Protein AF-A0A356VVM4-F1 (afdb_monomer)

Secondary structure (DSSP, 8-state):
--HHHHHHHHHHHHHHHHHHHHHHHHHHTS-HIIIIIISHHHHHHHHHHHHHHHHHHHHHHHHHHHS-GGG--

Structure (mmCIF, N/CA/C/O backbone):
data_AF-A0A356VVM4-F1
#
_entry.id   AF-A0A356VVM4-F1
#
loop_
_atom_sit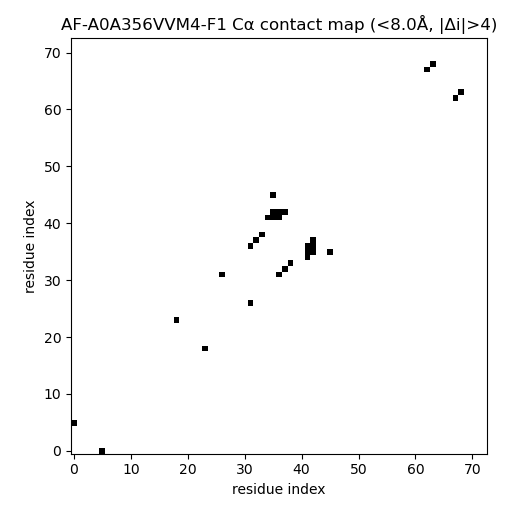e.group_PDB
_atom_site.id
_atom_site.type_symbol
_atom_site.label_atom_id
_atom_site.label_alt_id
_atom_site.label_comp_id
_atom_site.label_asym_id
_atom_site.label_entity_id
_atom_site.label_seq_id
_atom_site.pdbx_PDB_ins_code
_atom_site.Cartn_x
_atom_site.Cartn_y
_atom_site.Cartn_z
_atom_site.occupancy
_atom_site.B_iso_or_equiv
_atom_site.auth_seq_id
_atom_site.auth_comp_id
_atom_site.auth_asym_id
_atom_site.auth_atom_id
_atom_site.pdbx_PDB_model_num
ATOM 1 N N . MET A 1 1 ? 6.375 -5.885 -26.657 1.00 61.72 1 MET A N 1
ATOM 2 C CA . MET A 1 1 ? 5.805 -6.491 -25.437 1.00 61.72 1 MET A CA 1
ATOM 3 C C . MET A 1 1 ? 5.342 -7.872 -25.828 1.00 61.72 1 MET A C 1
ATOM 5 O O . MET A 1 1 ? 4.469 -7.981 -26.682 1.00 61.72 1 MET A O 1
ATOM 9 N N . ASP A 1 2 ? 6.008 -8.896 -25.312 1.00 84.19 2 ASP A N 1
ATOM 10 C CA . ASP A 1 2 ? 5.860 -10.250 -25.833 1.00 84.19 2 ASP A CA 1
ATOM 11 C C . ASP A 1 2 ? 4.599 -10.918 -25.279 1.00 84.19 2 ASP A C 1
ATOM 13 O O . ASP A 1 2 ? 4.121 -10.585 -24.192 1.00 84.19 2 ASP A O 1
ATOM 17 N N . LEU A 1 3 ? 4.054 -11.885 -26.021 1.00 78.75 3 LEU A N 1
ATOM 18 C CA . LEU A 1 3 ? 2.856 -12.642 -25.632 1.00 78.75 3 LEU A CA 1
ATOM 19 C C . LEU A 1 3 ? 3.006 -13.278 -24.235 1.00 78.75 3 LEU A C 1
ATOM 21 O O . LEU A 1 3 ? 2.051 -13.341 -23.463 1.00 78.75 3 LEU A O 1
ATOM 25 N N . ILE A 1 4 ? 4.232 -13.682 -23.891 1.00 85.50 4 ILE A N 1
ATOM 26 C CA . ILE A 1 4 ? 4.602 -14.233 -22.582 1.00 85.50 4 ILE A CA 1
ATOM 27 C C . ILE A 1 4 ? 4.451 -13.176 -21.477 1.00 85.50 4 ILE A C 1
ATOM 29 O O . ILE A 1 4 ? 3.930 -13.477 -20.405 1.00 85.50 4 ILE A O 1
ATOM 33 N N . THR A 1 5 ? 4.848 -11.930 -21.744 1.00 86.75 5 THR A N 1
ATOM 34 C CA . THR A 1 5 ? 4.721 -10.808 -20.806 1.00 86.75 5 THR A CA 1
ATOM 35 C C . THR A 1 5 ? 3.257 -10.450 -20.562 1.00 86.75 5 THR A C 1
ATOM 37 O O . THR A 1 5 ? 2.858 -10.214 -19.429 1.00 86.75 5 THR A O 1
ATOM 40 N N . ILE A 1 6 ? 2.421 -10.463 -21.603 1.00 86.31 6 ILE A N 1
ATOM 41 C CA . ILE A 1 6 ? 0.979 -10.200 -21.463 1.00 86.31 6 ILE A CA 1
ATOM 42 C C . ILE A 1 6 ? 0.303 -11.320 -20.661 1.00 86.31 6 ILE A C 1
ATOM 44 O O . ILE A 1 6 ? -0.491 -11.041 -19.763 1.00 86.31 6 ILE A O 1
ATOM 48 N N . GLY A 1 7 ? 0.647 -12.580 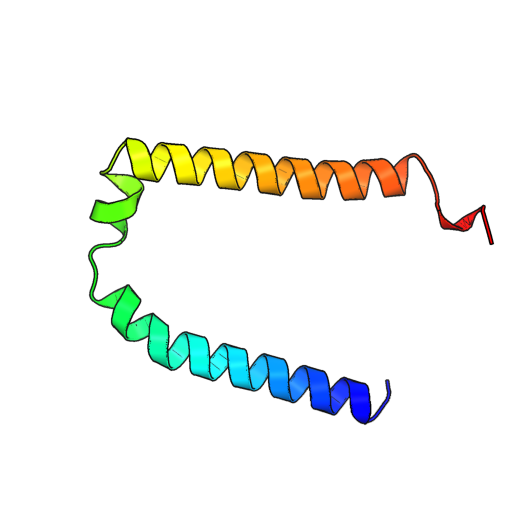-20.945 1.00 87.31 7 GLY A N 1
ATOM 49 C CA . GLY A 1 7 ? 0.113 -13.736 -20.226 1.00 87.31 7 GLY A CA 1
ATOM 50 C C . GLY A 1 7 ? 0.483 -13.742 -18.741 1.00 87.31 7 GLY A C 1
ATOM 51 O O . GLY A 1 7 ? -0.372 -14.012 -17.897 1.00 87.31 7 GLY A O 1
ATOM 52 N N . SER A 1 8 ? 1.725 -13.388 -18.400 1.00 85.62 8 SER A N 1
ATOM 53 C CA . SER A 1 8 ? 2.167 -13.322 -17.003 1.00 85.62 8 SER A CA 1
ATOM 54 C C . SER A 1 8 ? 1.516 -12.168 -16.239 1.00 85.62 8 SER A C 1
ATOM 56 O O . SER A 1 8 ? 1.101 -12.363 -15.098 1.00 85.62 8 SER A O 1
ATOM 58 N N . ILE A 1 9 ? 1.350 -11.002 -16.871 1.00 89.38 9 ILE A N 1
ATOM 59 C CA . ILE A 1 9 ? 0.641 -9.859 -16.282 1.00 89.38 9 ILE A CA 1
ATOM 60 C C . ILE A 1 9 ? -0.831 -10.213 -16.044 1.00 89.38 9 ILE A C 1
ATOM 62 O O . ILE A 1 9 ? -1.342 -9.993 -14.949 1.00 89.38 9 ILE A O 1
ATOM 66 N N . ALA A 1 10 ? -1.512 -10.814 -17.024 1.00 89.62 10 ALA A N 1
ATOM 67 C CA . ALA A 1 10 ? -2.914 -11.210 -16.887 1.00 89.62 10 ALA A CA 1
ATOM 68 C C . ALA A 1 10 ? -3.125 -12.226 -15.753 1.00 89.62 10 ALA A C 1
ATOM 70 O O . ALA A 1 10 ? -4.082 -12.110 -14.987 1.00 89.62 10 ALA A O 1
ATOM 71 N N . LEU A 1 11 ? -2.207 -13.187 -15.603 1.00 92.06 11 LEU A N 1
ATOM 72 C CA . LEU A 1 11 ? -2.260 -14.178 -14.531 1.00 92.06 11 LEU A CA 1
ATOM 73 C C . LEU A 1 11 ? -2.027 -13.547 -13.152 1.00 92.06 11 LEU A C 1
ATOM 75 O O .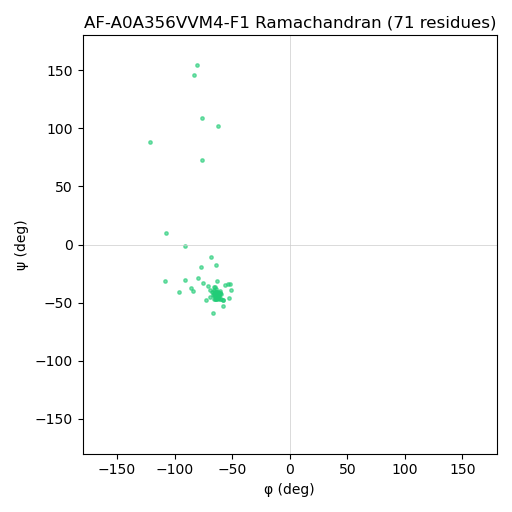 LEU A 1 11 ? -2.743 -13.866 -12.203 1.00 92.06 11 LEU A O 1
ATOM 79 N N . GLN A 1 12 ? -1.079 -12.615 -13.043 1.00 89.88 12 GLN A N 1
ATOM 80 C CA . GLN A 1 12 ? -0.833 -11.871 -11.805 1.00 89.88 12 GLN A CA 1
ATOM 81 C C . GLN A 1 12 ? -2.032 -11.002 -11.418 1.00 89.88 12 GLN A C 1
ATOM 83 O O . GLN A 1 12 ? -2.476 -11.050 -10.274 1.00 89.88 12 GLN A O 1
ATOM 88 N N . VAL A 1 13 ? -2.597 -10.257 -12.372 1.00 92.62 13 VAL A N 1
ATOM 89 C CA . VAL A 1 13 ? -3.773 -9.407 -12.143 1.00 92.62 13 VAL A CA 1
ATOM 90 C C . VAL A 1 13 ? -4.987 -10.255 -11.758 1.00 92.62 13 VAL A C 1
ATOM 92 O O . VAL A 1 13 ? -5.670 -9.934 -10.788 1.00 92.62 13 VAL A O 1
ATOM 95 N N . GLY A 1 14 ? -5.230 -11.372 -12.450 1.00 91.44 14 GLY A N 1
ATOM 96 C CA . GLY A 1 14 ? -6.305 -12.306 -12.107 1.00 91.44 14 GLY A CA 1
ATOM 97 C C . GLY A 1 14 ? -6.137 -12.912 -10.710 1.00 91.44 14 GLY A C 1
ATOM 98 O O . GLY A 1 14 ? -7.086 -12.929 -9.926 1.00 91.44 14 GLY A O 1
ATOM 99 N N . GLY A 1 15 ? -4.921 -13.338 -10.361 1.00 89.62 15 GLY A N 1
ATOM 100 C CA . GLY A 1 15 ? -4.594 -13.828 -9.021 1.00 89.62 15 GLY A CA 1
ATOM 101 C C . GLY A 1 15 ? -4.807 -12.768 -7.939 1.00 89.62 15 GLY A C 1
ATOM 102 O O . GLY A 1 15 ? -5.385 -13.068 -6.896 1.00 89.62 15 GLY A O 1
ATOM 103 N N . LEU A 1 16 ? -4.424 -11.517 -8.207 1.00 88.69 16 LEU A N 1
ATOM 104 C CA . LEU A 1 16 ? -4.630 -10.392 -7.295 1.00 88.69 16 LEU A CA 1
ATOM 105 C C . LEU A 1 16 ? -6.123 -10.125 -7.056 1.00 88.69 16 LEU A C 1
ATOM 107 O O . LEU A 1 16 ? -6.539 -9.922 -5.919 1.00 88.69 16 LEU A O 1
ATOM 111 N N . ILE A 1 17 ? -6.941 -10.173 -8.112 1.00 91.06 17 ILE A N 1
ATOM 112 C CA . ILE A 1 17 ? -8.396 -9.995 -8.021 1.00 91.06 17 ILE A CA 1
ATOM 113 C C . ILE A 1 17 ? -9.021 -11.102 -7.167 1.00 91.06 17 ILE A C 1
ATOM 115 O O . ILE A 1 17 ? -9.822 -10.807 -6.285 1.00 91.06 17 ILE A O 1
ATOM 119 N N . ILE A 1 18 ? -8.638 -12.364 -7.382 1.00 89.00 18 ILE A N 1
ATOM 120 C CA . ILE A 1 18 ? -9.134 -13.502 -6.591 1.00 89.00 18 ILE A CA 1
ATOM 121 C C . ILE A 1 18 ? -8.705 -13.371 -5.128 1.00 89.00 18 ILE A C 1
ATOM 123 O O . ILE A 1 18 ? -9.519 -13.557 -4.225 1.00 89.00 18 ILE A O 1
ATOM 127 N N . PHE A 1 19 ? -7.444 -13.011 -4.887 1.00 85.94 19 PHE A N 1
ATOM 128 C CA . PHE A 1 19 ? -6.910 -12.780 -3.550 1.00 85.94 19 PHE A CA 1
ATOM 129 C C . PHE A 1 19 ? -7.704 -11.693 -2.824 1.00 85.94 19 PHE A C 1
ATOM 131 O O . PHE A 1 19 ? -8.158 -11.915 -1.706 1.00 85.94 19 PHE A O 1
ATOM 138 N N . ILE A 1 20 ? -7.959 -10.559 -3.483 1.00 87.88 20 ILE A N 1
ATOM 139 C CA . ILE A 1 20 ? -8.790 -9.486 -2.934 1.00 87.88 20 ILE A CA 1
ATOM 140 C C . ILE A 1 20 ? -10.215 -9.989 -2.698 1.00 87.88 20 ILE A C 1
ATOM 142 O O . ILE A 1 20 ? -10.727 -9.791 -1.611 1.00 87.88 20 ILE A O 1
ATOM 146 N N . LEU A 1 21 ? -10.859 -10.684 -3.637 1.00 88.00 21 LEU A N 1
ATOM 147 C CA . LEU A 1 21 ? -12.234 -11.165 -3.449 1.00 88.00 21 LEU A CA 1
ATOM 148 C C . LEU A 1 21 ? -12.387 -12.171 -2.299 1.00 88.00 21 LEU A C 1
ATOM 150 O O . LEU A 1 21 ? -13.440 -12.192 -1.668 1.00 88.00 21 LEU A O 1
ATOM 154 N N . LEU A 1 22 ? -11.368 -12.983 -2.012 1.00 86.50 22 LEU A N 1
ATOM 155 C CA . LEU A 1 22 ? -11.395 -13.952 -0.911 1.00 86.50 22 LEU A CA 1
ATOM 156 C C . LEU A 1 22 ? -11.005 -13.332 0.431 1.00 86.50 22 LEU A C 1
ATOM 158 O O . LEU A 1 22 ? -11.609 -13.636 1.457 1.00 86.50 22 LEU A O 1
ATOM 162 N N . ILE A 1 23 ? -10.006 -12.453 0.435 1.00 82.00 23 ILE A N 1
ATOM 163 C CA . ILE A 1 23 ? -9.473 -11.863 1.664 1.00 82.00 23 ILE A CA 1
ATOM 164 C C . ILE A 1 23 ? -10.274 -10.637 2.074 1.00 82.00 23 ILE A C 1
ATOM 166 O O . ILE A 1 23 ? -10.540 -10.475 3.255 1.00 82.00 23 ILE A O 1
ATOM 170 N N . TRP A 1 24 ? -10.742 -9.813 1.138 1.00 77.69 24 TRP A N 1
ATOM 171 C CA . TRP A 1 24 ? -11.551 -8.627 1.425 1.00 77.69 24 TRP A CA 1
ATOM 172 C C . TRP A 1 24 ? -12.779 -8.889 2.300 1.00 77.69 24 TRP A C 1
ATOM 174 O O . TRP A 1 24 ? -12.965 -8.115 3.230 1.00 77.69 24 TRP A O 1
ATOM 184 N N . PRO A 1 25 ? -13.620 -9.921 2.088 1.00 79.25 25 PRO A N 1
ATOM 185 C CA . PRO A 1 25 ? -14.726 -10.196 3.004 1.00 79.25 25 PRO A CA 1
ATOM 186 C C . PRO A 1 25 ? -14.236 -10.621 4.394 1.00 79.25 25 PRO A C 1
ATOM 188 O O . PRO A 1 25 ? -14.825 -10.208 5.385 1.00 79.25 25 PRO A O 1
ATOM 191 N N . HIS A 1 26 ? -13.136 -11.376 4.478 1.00 72.50 26 HIS A N 1
ATOM 192 C CA . HIS A 1 26 ? -12.548 -11.827 5.745 1.00 72.50 26 HIS A CA 1
ATOM 193 C C . HIS A 1 26 ? -11.895 -10.681 6.529 1.00 72.50 26 HIS A C 1
ATOM 195 O O . HIS A 1 26 ? -11.966 -10.616 7.748 1.00 72.50 26 HIS A O 1
ATOM 201 N N . VAL A 1 27 ? -11.284 -9.745 5.806 1.00 70.69 27 VAL A N 1
ATOM 202 C CA . VAL A 1 27 ? -10.774 -8.477 6.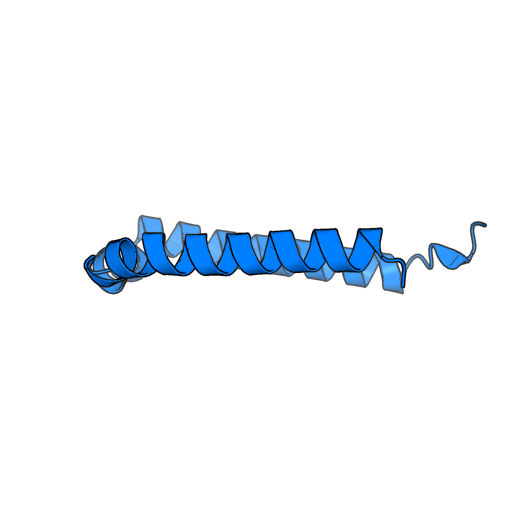314 1.00 70.69 27 VAL A CA 1
ATOM 203 C C . VAL A 1 27 ? -11.971 -7.630 6.744 1.00 70.69 27 VAL A C 1
ATOM 205 O O . VAL A 1 27 ? -12.110 -7.306 7.909 1.00 70.69 27 VAL A O 1
ATOM 208 N N . ARG A 1 28 ? -12.905 -7.315 5.853 1.00 68.50 28 ARG A N 1
ATOM 209 C CA . ARG A 1 28 ? -14.007 -6.377 6.108 1.00 68.50 28 ARG A CA 1
ATOM 210 C C . ARG A 1 28 ? -14.819 -6.677 7.374 1.00 68.50 28 ARG A C 1
ATOM 212 O O . ARG A 1 28 ? -15.301 -5.725 7.982 1.00 68.50 28 ARG A O 1
ATOM 219 N N . ASP A 1 29 ? -14.986 -7.946 7.734 1.00 64.94 29 ASP A N 1
ATOM 220 C CA . ASP A 1 29 ? -15.763 -8.351 8.911 1.00 64.94 29 ASP A CA 1
ATOM 221 C C . ASP A 1 29 ? -15.013 -8.143 10.241 1.00 64.94 29 ASP A C 1
ATOM 223 O O . ASP A 1 29 ? -15.623 -8.029 11.302 1.00 64.94 29 ASP A O 1
ATOM 227 N N . GLU A 1 30 ? -13.683 -8.018 10.208 1.00 65.94 30 GLU A N 1
ATOM 228 C CA . GLU A 1 30 ? -12.907 -7.693 11.400 1.00 65.94 30 GLU A CA 1
ATOM 229 C C . GLU A 1 30 ? -12.883 -6.180 11.668 1.00 65.94 30 GLU A C 1
ATOM 231 O O . GLU A 1 30 ? -12.814 -5.346 10.768 1.00 65.94 30 GLU A O 1
ATOM 236 N N . GLU A 1 31 ? -12.868 -5.776 12.937 1.00 74.19 31 GLU A N 1
ATOM 237 C CA . GLU A 1 31 ? -12.692 -4.370 13.307 1.00 74.19 31 GLU A CA 1
ATOM 238 C C . GLU A 1 31 ? -11.214 -3.948 13.147 1.00 74.19 31 GLU A C 1
ATOM 240 O O . GLU A 1 31 ? -10.499 -3.750 14.131 1.00 74.19 31 GLU A O 1
ATOM 245 N N . TRP A 1 32 ? -10.724 -3.798 11.908 1.00 70.44 32 TRP A N 1
ATOM 246 C CA . TRP A 1 32 ? -9.322 -3.439 11.595 1.00 70.44 32 TRP A CA 1
ATOM 247 C C . TRP A 1 32 ? -8.849 -2.211 12.358 1.00 70.44 32 TRP A C 1
ATOM 249 O O . TRP A 1 32 ? -7.727 -2.170 12.859 1.00 70.44 32 TRP A O 1
ATOM 259 N N . LYS A 1 33 ? -9.725 -1.213 12.498 1.00 65.75 33 LYS A N 1
ATOM 260 C CA . LYS A 1 33 ? -9.419 -0.021 13.289 1.00 65.75 33 LYS A CA 1
ATOM 261 C C . LYS A 1 33 ? -9.118 -0.372 14.748 1.00 65.75 33 LYS A C 1
ATOM 263 O O . LYS A 1 33 ? -8.125 0.119 15.276 1.00 65.75 33 LYS A O 1
ATOM 268 N N . LYS A 1 34 ? -9.874 -1.275 15.374 1.00 73.00 34 LYS A N 1
ATOM 269 C CA . LYS A 1 34 ? -9.588 -1.703 16.749 1.00 73.00 34 LYS A CA 1
ATOM 270 C C . LYS A 1 34 ? -8.305 -2.530 16.837 1.00 73.00 34 LYS A C 1
ATOM 272 O O . LYS A 1 34 ? -7.449 -2.259 17.674 1.00 73.00 34 LYS A O 1
ATOM 277 N N . LYS A 1 35 ? -8.103 -3.487 15.925 1.00 68.44 35 LYS A N 1
ATOM 278 C CA . LYS A 1 35 ? -6.902 -4.344 15.936 1.00 68.44 35 LYS A CA 1
ATOM 279 C C . 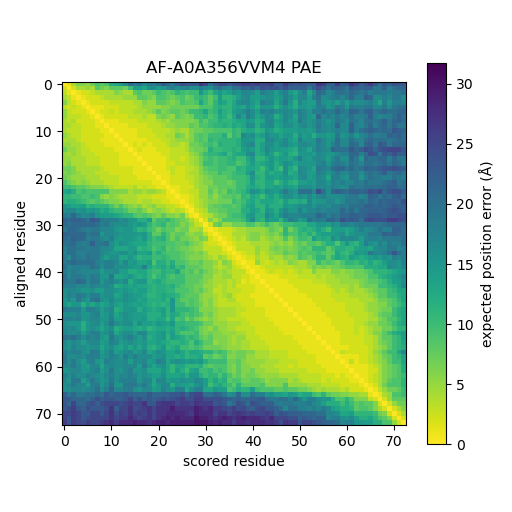LYS A 1 35 ? -5.601 -3.587 15.658 1.00 68.44 35 LYS A C 1
ATOM 281 O O . LYS A 1 35 ? -4.594 -3.897 16.287 1.00 68.44 35 LYS A O 1
ATOM 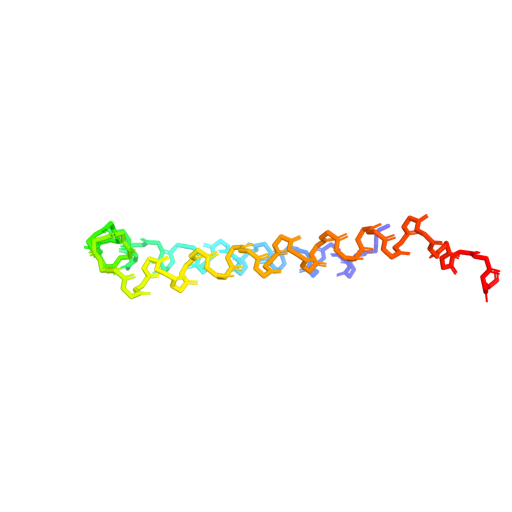286 N N . PHE A 1 36 ? -5.607 -2.616 14.745 1.00 70.75 36 PHE A N 1
ATOM 287 C CA . PHE A 1 36 ? -4.381 -1.971 14.261 1.00 70.75 36 PHE A CA 1
ATOM 288 C C . PHE A 1 36 ? -4.177 -0.532 14.754 1.00 70.75 36 PHE A C 1
ATOM 290 O O . PHE A 1 36 ? -3.031 -0.128 14.935 1.00 70.75 36 PHE A O 1
ATOM 297 N N . ILE A 1 37 ? -5.241 0.248 14.987 1.00 71.31 37 ILE A N 1
ATOM 298 C CA . ILE A 1 37 ? -5.131 1.656 15.420 1.00 71.31 37 ILE A CA 1
ATOM 299 C C . ILE A 1 37 ? -5.255 1.790 16.944 1.00 71.31 37 ILE A C 1
ATOM 301 O O . ILE A 1 37 ? -4.513 2.573 17.545 1.00 71.31 37 ILE A O 1
ATOM 305 N N . GLU A 1 38 ? -6.165 1.044 17.577 1.00 77.62 38 GLU A N 1
ATOM 306 C CA . GLU A 1 38 ? -6.364 1.106 19.036 1.00 77.62 38 GLU A CA 1
ATOM 307 C C . GLU A 1 38 ? -5.303 0.300 19.800 1.00 77.62 38 GLU A C 1
ATOM 309 O O . GLU A 1 38 ? -4.901 0.683 20.901 1.00 77.62 38 GLU A O 1
ATOM 314 N N . ASN A 1 39 ? -4.761 -0.763 19.196 1.00 82.31 39 ASN A N 1
ATOM 315 C CA . ASN A 1 39 ? -3.628 -1.482 19.766 1.00 82.31 39 ASN A CA 1
ATOM 316 C C . ASN A 1 39 ? -2.321 -0.699 19.554 1.00 82.31 39 ASN A C 1
ATOM 318 O O . ASN A 1 39 ? -1.775 -0.633 18.451 1.00 82.31 39 ASN A O 1
ATOM 322 N N . LYS A 1 40 ? -1.778 -0.150 20.646 1.00 82.62 40 LYS A N 1
ATOM 323 C CA . LYS A 1 40 ? -0.544 0.654 20.646 1.00 82.62 40 LYS A CA 1
ATOM 324 C C . LYS A 1 40 ? 0.659 -0.083 20.039 1.00 82.62 40 LYS A C 1
ATOM 326 O O . LYS A 1 40 ? 1.473 0.553 19.373 1.00 82.62 40 LYS A O 1
ATOM 331 N N . LEU A 1 41 ? 0.758 -1.399 20.238 1.00 84.31 41 LEU A N 1
ATOM 332 C CA . LEU A 1 41 ? 1.840 -2.226 19.700 1.00 84.31 41 LEU A CA 1
ATOM 333 C C . LEU A 1 41 ? 1.683 -2.425 18.189 1.00 84.31 41 LEU A C 1
ATOM 335 O O . LEU A 1 41 ? 2.629 -2.182 17.442 1.00 84.31 41 LEU A O 1
ATOM 339 N N . ALA A 1 42 ? 0.480 -2.790 17.734 1.00 84.88 42 ALA A N 1
ATOM 340 C CA . ALA A 1 42 ? 0.197 -2.958 16.308 1.00 84.88 42 ALA A CA 1
ATOM 341 C C . ALA A 1 42 ? 0.374 -1.638 15.541 1.00 84.88 42 ALA A C 1
ATOM 343 O O . ALA A 1 42 ? 0.994 -1.617 14.480 1.00 84.88 42 ALA A O 1
ATOM 344 N N . ARG A 1 43 ? -0.069 -0.517 16.125 1.00 84.50 43 ARG A N 1
ATOM 345 C CA . ARG A 1 43 ? 0.132 0.824 15.566 1.00 84.50 43 ARG A CA 1
ATOM 346 C C . ARG A 1 43 ? 1.610 1.189 15.468 1.00 84.50 43 ARG A C 1
ATOM 348 O O . ARG A 1 43 ? 2.032 1.741 14.458 1.00 84.50 43 ARG A O 1
ATOM 355 N N . SER A 1 44 ? 2.402 0.886 16.498 1.00 89.44 44 SER A N 1
ATOM 356 C CA . SER A 1 44 ? 3.849 1.133 16.476 1.00 89.44 44 SER A CA 1
ATOM 357 C C . SER A 1 44 ? 4.542 0.323 15.384 1.00 89.44 44 SER A C 1
ATOM 359 O O . SER A 1 44 ? 5.361 0.872 14.655 1.00 89.44 44 SER A O 1
ATOM 361 N N . LEU A 1 45 ? 4.200 -0.961 15.246 1.00 89.75 45 LEU A N 1
ATOM 362 C CA . LEU A 1 45 ? 4.722 -1.819 14.181 1.00 89.75 45 LEU A CA 1
ATOM 363 C C . LEU A 1 45 ? 4.345 -1.292 12.798 1.00 89.75 45 LEU A C 1
ATOM 365 O O . LEU A 1 45 ? 5.199 -1.231 11.921 1.00 89.75 45 LEU A O 1
ATOM 369 N N . LEU A 1 46 ? 3.098 -0.856 12.621 1.00 87.50 46 LEU A N 1
ATOM 370 C CA . LEU A 1 46 ? 2.612 -0.302 11.361 1.00 87.50 46 LEU A CA 1
ATOM 371 C C . LEU A 1 46 ? 3.345 0.995 10.984 1.00 87.50 46 LEU A C 1
ATOM 373 O O . LEU A 1 46 ? 3.731 1.168 9.833 1.00 87.50 46 LEU A O 1
ATOM 377 N N . ILE A 1 47 ? 3.604 1.878 11.952 1.00 90.38 47 ILE A N 1
ATOM 378 C CA . ILE A 1 47 ? 4.383 3.105 11.727 1.00 90.38 47 ILE A CA 1
ATOM 379 C C . ILE A 1 47 ? 5.835 2.778 11.353 1.00 90.38 47 ILE A C 1
ATOM 381 O O . ILE A 1 47 ? 6.354 3.333 10.386 1.00 90.38 47 ILE A O 1
ATOM 385 N N . ILE A 1 48 ? 6.488 1.870 12.087 1.00 94.81 48 ILE A N 1
ATOM 386 C CA . ILE A 1 48 ? 7.873 1.455 11.802 1.00 94.81 48 ILE A CA 1
ATOM 387 C C . ILE A 1 48 ? 7.961 0.807 10.418 1.00 94.81 48 ILE A C 1
ATOM 389 O O . ILE A 1 48 ? 8.874 1.108 9.657 1.00 94.81 48 ILE A O 1
ATOM 393 N N . PHE A 1 49 ? 6.990 -0.033 10.067 1.00 94.06 49 PHE A N 1
ATOM 394 C CA . PHE A 1 49 ? 6.905 -0.647 8.748 1.00 94.06 49 PHE A CA 1
ATOM 395 C C . PHE A 1 49 ? 6.847 0.404 7.632 1.00 94.06 49 PHE A C 1
ATOM 397 O O . PHE A 1 49 ? 7.625 0.333 6.683 1.00 94.06 49 PHE A O 1
ATOM 404 N N . ILE A 1 50 ? 5.986 1.419 7.771 1.00 94.62 50 ILE A N 1
ATOM 405 C CA . ILE A 1 50 ? 5.881 2.515 6.796 1.00 94.62 50 ILE A CA 1
ATOM 406 C C . ILE A 1 50 ? 7.197 3.299 6.702 1.00 94.62 50 ILE A C 1
ATOM 408 O O . ILE A 1 50 ? 7.638 3.618 5.600 1.00 94.62 50 ILE A O 1
ATOM 412 N N . LEU A 1 51 ? 7.847 3.582 7.834 1.00 95.50 51 LEU A N 1
ATOM 413 C CA . LEU A 1 51 ? 9.140 4.272 7.870 1.00 95.50 51 LEU A CA 1
ATOM 414 C C . LEU A 1 51 ? 10.229 3.492 7.128 1.00 95.50 51 LEU A C 1
ATOM 416 O O . LEU A 1 51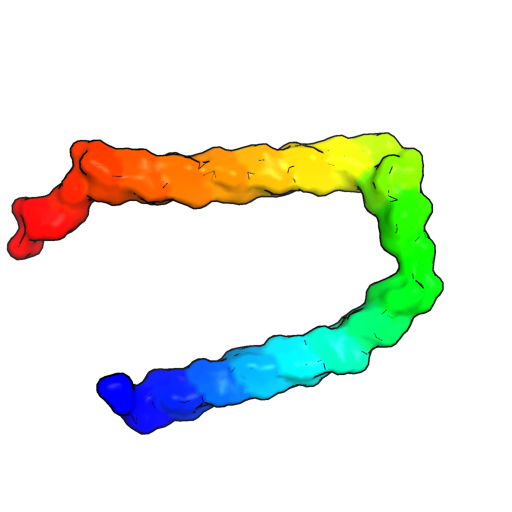 ? 10.937 4.076 6.311 1.00 95.50 51 LEU A O 1
ATOM 420 N N . ILE A 1 52 ? 10.337 2.182 7.370 1.00 95.44 52 ILE A N 1
ATOM 421 C CA . ILE A 1 52 ? 11.303 1.318 6.677 1.00 95.44 52 ILE A CA 1
ATOM 422 C C . ILE A 1 52 ? 11.008 1.304 5.179 1.00 95.44 52 ILE A C 1
ATOM 424 O O . ILE A 1 52 ? 11.921 1.489 4.385 1.00 95.44 52 ILE A O 1
ATOM 428 N N . MET A 1 53 ? 9.741 1.147 4.787 1.00 94.12 53 MET A N 1
ATOM 429 C CA . MET A 1 53 ? 9.350 1.126 3.377 1.00 94.12 53 MET A CA 1
ATOM 430 C C . MET A 1 53 ? 9.728 2.431 2.663 1.00 94.12 53 MET A C 1
ATOM 432 O O . MET A 1 53 ? 10.334 2.396 1.592 1.00 94.12 53 MET A O 1
ATOM 436 N N . LEU A 1 54 ? 9.425 3.582 3.272 1.00 94.69 54 LEU A N 1
ATOM 437 C CA . LEU A 1 54 ? 9.801 4.893 2.739 1.00 94.69 54 LEU A CA 1
ATOM 438 C C . LEU A 1 54 ? 11.320 5.064 2.670 1.00 94.69 54 LEU A C 1
ATOM 440 O O . LEU A 1 54 ? 11.821 5.577 1.672 1.00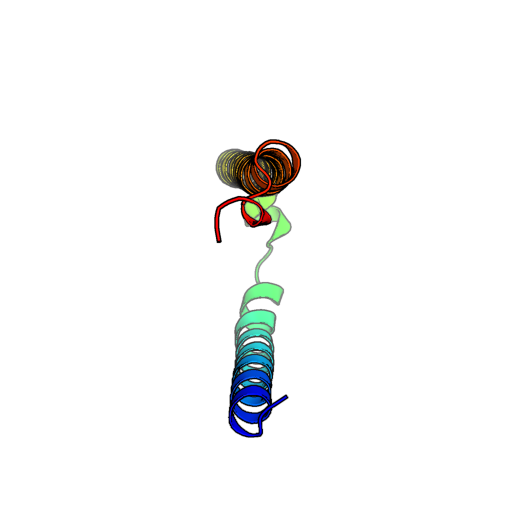 94.69 54 LEU A O 1
ATOM 444 N N . MET A 1 55 ? 12.059 4.607 3.685 1.00 93.50 55 MET A N 1
ATOM 445 C CA . MET A 1 55 ? 13.521 4.640 3.658 1.00 93.50 55 MET A CA 1
ATOM 446 C C . MET A 1 55 ? 14.102 3.738 2.571 1.00 93.50 55 MET A C 1
ATOM 448 O O . MET A 1 55 ? 15.019 4.167 1.886 1.00 93.50 55 MET A O 1
ATOM 452 N N . SER A 1 56 ? 13.590 2.523 2.377 1.00 94.25 56 SER A N 1
ATOM 453 C CA . SER A 1 56 ? 14.085 1.604 1.346 1.00 94.25 56 SER A CA 1
ATOM 454 C C . SER A 1 56 ? 13.841 2.141 -0.062 1.00 94.25 56 SER A C 1
ATOM 456 O O . SER A 1 56 ? 14.750 2.107 -0.887 1.00 94.25 56 SER A O 1
ATOM 458 N N . ILE A 1 57 ? 12.648 2.682 -0.329 1.00 93.19 57 ILE A N 1
ATOM 459 C CA . ILE A 1 57 ? 12.335 3.310 -1.621 1.00 93.19 57 ILE A CA 1
ATOM 460 C C . ILE A 1 57 ? 13.195 4.561 -1.817 1.00 93.19 57 ILE A C 1
ATOM 462 O O . ILE A 1 57 ? 13.811 4.729 -2.866 1.00 93.19 57 ILE A O 1
ATOM 466 N N . GLY A 1 58 ? 13.272 5.416 -0.794 1.00 91.69 58 GLY A N 1
ATOM 467 C CA . GLY A 1 58 ? 14.077 6.632 -0.829 1.00 91.69 58 GLY A CA 1
ATOM 468 C C . GLY A 1 58 ? 15.560 6.343 -1.049 1.00 91.69 58 GLY A C 1
ATOM 469 O O . GLY A 1 58 ? 16.188 7.019 -1.850 1.00 91.69 58 GLY A O 1
ATOM 470 N N . ALA A 1 59 ? 16.105 5.311 -0.403 1.00 91.00 59 ALA A N 1
ATOM 471 C CA . ALA A 1 59 ? 17.476 4.863 -0.612 1.00 91.00 59 ALA A CA 1
ATOM 472 C C . ALA A 1 59 ? 17.685 4.323 -2.031 1.00 91.00 59 ALA A C 1
ATOM 474 O O . ALA A 1 59 ? 18.682 4.672 -2.647 1.00 91.00 59 ALA A O 1
ATOM 475 N N . GLY A 1 60 ? 16.751 3.533 -2.569 1.00 89.12 60 GLY A N 1
ATOM 476 C CA . GLY A 1 60 ? 16.820 3.051 -3.952 1.00 89.12 60 GLY A CA 1
ATOM 477 C C . GLY A 1 60 ? 16.889 4.200 -4.959 1.00 89.12 60 GLY A C 1
ATOM 478 O O . GLY A 1 60 ? 17.838 4.279 -5.729 1.00 89.12 60 GLY A O 1
ATOM 479 N N . LEU A 1 61 ? 15.949 5.145 -4.870 1.00 89.00 61 LEU A N 1
ATOM 480 C CA . LEU A 1 61 ? 15.911 6.328 -5.738 1.00 89.00 61 LEU A CA 1
ATOM 481 C C . LEU A 1 61 ? 17.128 7.241 -5.544 1.00 89.00 61 LEU A C 1
ATOM 483 O O . LEU A 1 61 ? 17.644 7.808 -6.501 1.00 89.00 61 LEU A O 1
ATOM 487 N N . TYR A 1 62 ? 17.593 7.398 -4.303 1.00 88.81 62 TYR A N 1
ATOM 488 C CA . TYR A 1 62 ? 18.779 8.192 -3.996 1.00 88.81 62 TYR A CA 1
ATOM 489 C C . TYR A 1 62 ? 20.047 7.565 -4.579 1.00 88.81 62 TYR A C 1
ATOM 491 O O . TYR A 1 62 ? 20.868 8.276 -5.152 1.00 88.81 62 TYR A O 1
ATOM 499 N N . LEU A 1 63 ? 20.202 6.244 -4.458 1.00 86.56 63 LEU A N 1
ATOM 500 C CA . LEU A 1 63 ? 21.325 5.514 -5.039 1.00 86.56 63 LEU A CA 1
ATOM 501 C C . LEU A 1 63 ? 21.292 5.572 -6.564 1.00 86.56 63 LEU A C 1
ATOM 503 O O . LEU A 1 63 ? 22.329 5.812 -7.162 1.00 86.56 63 LEU A O 1
ATOM 507 N N . GLU A 1 64 ? 20.122 5.433 -7.179 1.00 84.75 64 GLU A N 1
ATOM 508 C CA . GLU A 1 64 ? 19.948 5.547 -8.630 1.00 84.75 64 GLU A CA 1
ATOM 509 C C . GLU A 1 64 ? 20.263 6.965 -9.142 1.00 84.75 64 GLU A C 1
ATOM 511 O O . GLU A 1 64 ? 20.888 7.131 -10.185 1.00 84.75 64 GLU A O 1
ATOM 516 N N . ALA A 1 65 ? 19.911 8.001 -8.372 1.00 84.56 65 ALA A N 1
ATOM 517 C CA . ALA A 1 65 ? 20.222 9.389 -8.710 1.00 84.56 65 ALA A CA 1
ATOM 518 C C . ALA A 1 65 ? 21.698 9.771 -8.481 1.00 84.56 65 ALA A C 1
ATOM 520 O O . ALA A 1 65 ? 22.224 10.630 -9.188 1.00 84.56 65 ALA A O 1
ATOM 521 N N . MET A 1 66 ? 22.359 9.195 -7.470 1.00 82.44 66 MET A N 1
ATOM 522 C CA . MET A 1 66 ? 23.750 9.519 -7.109 1.00 82.44 66 MET A CA 1
ATOM 523 C C . MET A 1 66 ? 24.784 8.635 -7.817 1.00 82.44 66 MET A C 1
ATOM 525 O O . MET A 1 66 ? 25.904 9.084 -8.049 1.00 82.44 66 MET A O 1
ATOM 529 N N . LEU A 1 67 ? 24.435 7.389 -8.134 1.00 76.75 67 LEU A N 1
ATOM 530 C CA . LEU A 1 67 ? 25.257 6.431 -8.866 1.00 76.75 67 LEU A CA 1
ATOM 531 C C . LEU A 1 67 ? 24.484 6.028 -10.125 1.00 76.75 67 LEU A C 1
ATOM 533 O O . LEU A 1 67 ? 23.737 5.048 -10.075 1.00 76.75 67 LEU A O 1
ATOM 537 N N . PRO A 1 68 ? 24.636 6.763 -11.242 1.00 67.94 68 PRO A N 1
ATOM 538 C CA . PRO A 1 68 ? 24.036 6.357 -12.501 1.00 67.94 68 PRO A CA 1
ATOM 539 C C . PRO A 1 68 ? 24.638 5.007 -12.903 1.00 67.94 68 PRO A C 1
ATOM 541 O O . PRO A 1 68 ? 25.772 4.913 -13.369 1.00 67.94 68 PRO A O 1
ATOM 544 N N . VAL A 1 69 ? 23.881 3.936 -12.673 1.00 61.72 69 VAL A N 1
ATOM 545 C CA . VAL A 1 69 ? 24.284 2.558 -13.000 1.00 61.72 69 VAL A CA 1
ATOM 546 C C . VAL A 1 69 ? 24.451 2.387 -14.521 1.00 61.72 69 VAL A C 1
ATOM 548 O O . VAL A 1 69 ? 25.154 1.484 -14.970 1.00 61.72 69 VAL A O 1
ATOM 551 N N . ASP A 1 70 ? 23.884 3.315 -15.298 1.00 61.69 70 ASP A N 1
ATOM 552 C CA . ASP A 1 70 ? 23.971 3.398 -16.757 1.00 61.69 70 ASP A CA 1
ATOM 553 C C . ASP A 1 70 ? 25.370 3.756 -17.302 1.00 61.69 70 ASP A C 1
ATOM 555 O O . ASP A 1 70 ? 25.585 3.627 -18.501 1.00 61.69 70 ASP A O 1
ATOM 559 N N . GLU A 1 71 ? 26.344 4.171 -16.476 1.00 61.19 71 GLU A N 1
ATOM 560 C CA . GLU A 1 71 ? 27.713 4.469 -16.955 1.00 61.19 71 GLU A CA 1
ATOM 561 C C . GLU A 1 71 ? 28.684 3.270 -16.899 1.00 61.19 71 GLU A C 1
ATOM 563 O O . GLU A 1 71 ? 29.842 3.398 -17.299 1.00 61.19 71 GLU A O 1
ATOM 568 N N . 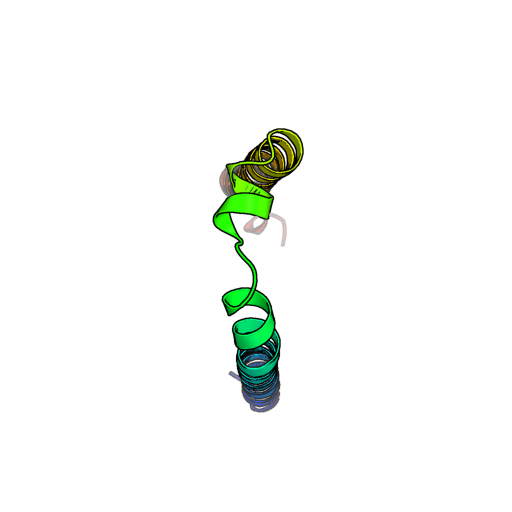VAL A 1 72 ? 28.249 2.099 -16.413 1.00 59.12 72 VAL A N 1
ATOM 569 C CA . VAL A 1 72 ? 29.125 0.916 -16.230 1.00 59.12 72 VAL A CA 1
ATOM 570 C C . VAL A 1 72 ? 28.860 -0.213 -17.249 1.00 59.12 72 VAL A C 1
ATOM 572 O O . VAL A 1 72 ? 29.445 -1.289 -17.131 1.00 59.12 72 VAL A O 1
ATOM 575 N N . TYR A 1 73 ? 28.061 0.022 -18.297 1.00 48.78 73 TYR A N 1
ATOM 576 C CA . TYR A 1 73 ? 27.934 -0.899 -19.440 1.00 48.78 73 TYR A CA 1
ATOM 577 C C . TYR A 1 73 ? 28.133 -0.209 -20.788 1.00 48.78 73 TYR A C 1
ATOM 579 O O . TYR A 1 73 ? 27.482 0.827 -21.029 1.00 48.78 73 TYR A O 1
#

Radius of gyration: 19.26 Å; Cα contacts (8 Å, |Δi|>4): 15; chains: 1; bounding box: 45×24×46 Å

Foldseek 3Di:
DDPVVVVVVVVVVVVVVVVCVVVVVVVVVDPCCCVQVVPPVNVVVVVVVVVVVCVVVVVVVVCCVVPVPVVPD

Sequence (73 aa):
MDLITIGSIALQVGGLIIFILLIWPHVRDEEWKKKFIENKLARSLLIIFILIMLMSIGAGLYLEAMLPVDEVY

Mean predicted aligned error: 11.27 Å

Solvent-accessible surface area (backbone atoms only — not comparable to full-atom values): 4191 Å² total; per-residue (Å²): 134,53,74,67,58,54,52,52,50,51,52,51,54,52,51,49,51,51,50,46,67,62,44,46,62,64,50,68,75,47,64,58,62,55,62,37,64,68,30,66,66,46,34,49,51,53,52,51,50,52,52,52,52,53,48,54,52,50,48,51,55,48,46,51,73,74,47,60,72,76,79,79,114

pLDDT: mean 82.27, std 10.82, range [48.78, 95.5]